Protein AF-0000000084946107 (afdb_homodimer)

Foldseek 3Di:
DAEDEDEQVVQCCQQVVVDFKDKDFVVSVDAQQDKYWYDYPPDHPDIFIKHFHHKAQPDDDDDNRMIMTGIHTD/DAEDEDEQVVQCCQQVVVDFKDKDFVVSVDAQQDKYWYDYPPDHPDIFIKHFHHKAQPDDDDDNRMIMTGIHTD

Sequence (148 aa):
MCSLQVDSQYFDKICNGVINHLVVCKEEGIEQGDCVSLRKLGKTNISCVVKVEYVDCEGSGVDENYCILGVKRIMCSLQVDSQYFDKICNGVINHLVVCKEEGIEQGDCVSLRKLGKTNISCVVKVEYVDCEGSGVDENYCILGVKRI

Nearest PDB structures (foldseek):
  3iuw-assembly1_A  TM=8.801E-01  e=5.077E-06  Enterococcus faecalis V583
  5y6c-assembly2_B  TM=6.952E-01  e=4.451E-01  Zymomonas mobilis subsp. mobilis ATCC 10988
  8rk3-assembly1_o  TM=6.395E-01  e=6.636E-01  Pseudomonas phage JBD30
  1i2d-assembly1_A  TM=5.440E-01  e=2.614E-01  Penicillium chrysogenum
  5nik-assembly1_D  TM=5.678E-01  e=1.475E+00  Escherichia coli K-12

pLDDT: mean 93.85, std 6.32, range [67.75, 98.69]

Structure (mmCIF, N/CA/C/O backbone):
data_AF-0000000084946107-model_v1
#
loop_
_entity.id
_entity.type
_entity.pdbx_description
1 polymer 'DUF3850 domain-containing protein'
#
loop_
_atom_site.group_PDB
_atom_site.id
_atom_site.type_symbol
_atom_site.label_atom_id
_atom_site.label_alt_id
_atom_site.label_comp_id
_atom_site.label_asym_id
_atom_site.label_entity_id
_atom_site.label_seq_id
_atom_site.pdbx_PDB_ins_code
_atom_site.Cartn_x
_atom_site.Cartn_y
_atom_site.Cartn_z
_atom_site.occupancy
_atom_site.B_iso_or_equiv
_atom_site.auth_seq_id
_atom_site.auth_comp_id
_atom_site.auth_asym_id
_atom_site.auth_atom_id
_atom_site.pdbx_PDB_model_num
ATOM 1 N N . MET A 1 1 ? -5.875 20.797 13.164 1 70.25 1 MET A N 1
ATOM 2 C CA . MET A 1 1 ? -6.285 19.984 12.031 1 70.25 1 MET A CA 1
ATOM 3 C C . MET A 1 1 ? -5.242 20.031 10.922 1 70.25 1 MET A C 1
ATOM 5 O O . MET A 1 1 ? -4.656 21.078 10.664 1 70.25 1 MET A O 1
ATOM 9 N N . CYS A 1 2 ? -4.699 18.984 10.523 1 85.56 2 CYS A N 1
ATOM 10 C CA . CYS A 1 2 ? -3.711 18.844 9.453 1 85.56 2 CYS A CA 1
ATOM 11 C C . CYS A 1 2 ? -4.379 18.875 8.086 1 85.56 2 CYS A C 1
ATOM 13 O O . CYS A 1 2 ? -5.473 18.328 7.914 1 85.56 2 CYS A O 1
ATOM 15 N N . SER A 1 3 ? -3.758 19.75 7.219 1 92.69 3 SER A N 1
ATOM 16 C CA . SER A 1 3 ? -4.242 19.812 5.844 1 92.69 3 SER A CA 1
ATOM 17 C C . SER A 1 3 ? -3.143 19.438 4.855 1 92.69 3 SER A C 1
ATOM 19 O O . SER A 1 3 ? -1.982 19.812 5.035 1 92.69 3 SER A O 1
ATOM 21 N N . LEU A 1 4 ? -3.576 18.781 3.783 1 95.25 4 LEU A N 1
ATOM 22 C CA . LEU A 1 4 ? -2.662 18.375 2.725 1 95.25 4 LEU A CA 1
ATOM 23 C C . LEU A 1 4 ? -3.232 18.719 1.352 1 95.25 4 LEU A C 1
ATOM 25 O O . LEU A 1 4 ? -4.426 18.531 1.105 1 95.25 4 LEU A O 1
ATOM 29 N N . GLN A 1 5 ? -2.293 19.219 0.553 1 94.19 5 GLN A N 1
ATOM 30 C CA . GLN A 1 5 ? -2.682 19.391 -0.842 1 94.19 5 GLN A CA 1
ATOM 31 C C . GLN A 1 5 ? -2.324 18.172 -1.674 1 94.19 5 GLN A C 1
ATOM 33 O O . GLN A 1 5 ? -1.224 17.625 -1.551 1 94.19 5 GLN A O 1
ATOM 38 N N . VAL A 1 6 ? -3.285 17.766 -2.486 1 93.5 6 VAL A N 1
ATOM 39 C CA . VAL A 1 6 ? -3.043 16.609 -3.328 1 93.5 6 VAL A CA 1
ATOM 40 C C . VAL A 1 6 ? -3.529 16.875 -4.75 1 93.5 6 VAL A C 1
ATOM 42 O O . VAL A 1 6 ? -4.402 17.734 -4.957 1 93.5 6 VAL A O 1
ATOM 45 N N . ASP A 1 7 ? -2.834 16.188 -5.695 1 92.56 7 ASP A N 1
ATOM 46 C CA . ASP A 1 7 ? -3.209 16.375 -7.094 1 92.56 7 ASP A CA 1
ATOM 47 C C . ASP A 1 7 ? -4.668 15.984 -7.324 1 92.56 7 ASP A C 1
ATOM 49 O O . ASP A 1 7 ? -5.211 15.141 -6.609 1 92.56 7 ASP A O 1
ATOM 53 N N . SER A 1 8 ? -5.266 16.578 -8.359 1 93.62 8 SER A N 1
ATOM 54 C CA . SER A 1 8 ? -6.695 16.469 -8.641 1 93.62 8 SER A CA 1
ATOM 55 C C . SER A 1 8 ? -7.129 15.016 -8.766 1 93.62 8 SER A C 1
ATOM 57 O O . SER A 1 8 ? -8.109 14.602 -8.148 1 93.62 8 SER A O 1
ATOM 59 N N . GLN A 1 9 ? -6.469 14.234 -9.586 1 92.62 9 GLN A N 1
ATOM 60 C CA . GLN A 1 9 ? -6.871 12.852 -9.82 1 92.62 9 GLN A CA 1
ATOM 61 C C . GLN A 1 9 ? -6.82 12.047 -8.523 1 92.62 9 GLN A C 1
ATOM 63 O O . GLN A 1 9 ? -7.734 11.266 -8.242 1 92.62 9 GLN A O 1
ATOM 68 N N . TYR A 1 10 ? -5.828 12.242 -7.734 1 93.75 10 TYR A N 1
ATOM 69 C CA . TYR A 1 10 ? -5.68 11.531 -6.469 1 93.75 10 TYR A CA 1
ATOM 70 C C . TYR A 1 10 ? -6.73 11.984 -5.461 1 93.75 10 TYR A C 1
ATOM 72 O O . TYR A 1 10 ? -7.289 11.164 -4.727 1 93.75 10 TYR A O 1
ATOM 80 N N . PHE A 1 11 ? -6.926 13.266 -5.5 1 95.62 11 PHE A N 1
ATOM 81 C CA . PHE A 1 11 ? -7.977 13.828 -4.66 1 95.62 11 PHE A CA 1
ATOM 82 C C . PHE A 1 11 ? -9.312 13.156 -4.941 1 95.62 11 PHE A C 1
ATOM 84 O O . PHE A 1 11 ? -9.984 12.688 -4.02 1 95.62 11 PHE A O 1
ATOM 91 N N . ASP A 1 12 ? -9.695 13.094 -6.16 1 95.94 12 ASP A N 1
ATOM 92 C CA . ASP A 1 12 ? -10.984 12.531 -6.551 1 95.94 12 ASP A CA 1
ATOM 93 C C . ASP A 1 12 ? -11.062 11.047 -6.195 1 95.94 12 ASP A C 1
ATOM 95 O O . ASP A 1 12 ? -12.109 10.562 -5.762 1 95.94 12 ASP A O 1
ATOM 99 N N . LYS A 1 13 ? -9.969 10.328 -6.379 1 96.5 13 LYS A N 1
ATOM 100 C CA . LYS A 1 13 ? -9.953 8.898 -6.086 1 96.5 13 LYS A CA 1
ATOM 101 C C . LYS A 1 13 ? -10.172 8.633 -4.598 1 96.5 13 LYS A C 1
ATOM 103 O O . LYS A 1 13 ? -10.93 7.738 -4.223 1 96.5 13 LYS A O 1
ATOM 108 N N . ILE A 1 14 ? -9.594 9.414 -3.738 1 97.19 14 ILE A N 1
ATOM 109 C CA . ILE A 1 14 ? -9.703 9.227 -2.295 1 97.19 14 ILE A CA 1
ATOM 110 C C . ILE A 1 14 ? -11.086 9.672 -1.82 1 97.19 14 ILE A C 1
ATOM 112 O O . ILE A 1 14 ? -11.766 8.945 -1.089 1 97.19 14 ILE A O 1
ATOM 116 N N . CYS A 1 15 ? -11.508 10.883 -2.285 1 96.69 15 CYS A N 1
ATOM 117 C CA . CYS A 1 15 ? -12.758 11.469 -1.813 1 96.69 15 CYS A CA 1
ATOM 118 C C . CYS A 1 15 ? -13.961 10.664 -2.305 1 96.69 15 CYS A C 1
ATOM 120 O O . CYS A 1 15 ? -14.992 10.617 -1.639 1 96.69 15 CYS A O 1
ATOM 122 N N . ASN A 1 16 ? -13.766 9.977 -3.393 1 97.12 16 ASN A N 1
ATOM 123 C CA . ASN A 1 16 ? -14.844 9.141 -3.922 1 97.12 16 ASN A CA 1
ATOM 124 C C . ASN A 1 16 ? -14.734 7.707 -3.424 1 97.12 16 ASN A C 1
ATOM 126 O O . ASN A 1 16 ? -15.57 6.863 -3.764 1 97.12 16 ASN A O 1
ATOM 130 N N . GLY A 1 17 ? -13.719 7.391 -2.711 1 96.5 17 GLY A N 1
ATOM 131 C CA . GLY A 1 17 ? -13.586 6.078 -2.092 1 96.5 17 GLY A CA 1
ATOM 132 C C . GLY A 1 17 ? -13.031 5.027 -3.035 1 96.5 17 GLY A C 1
ATOM 133 O O . GLY A 1 17 ? -13.242 3.83 -2.83 1 96.5 17 GLY A O 1
ATOM 134 N N . VAL A 1 18 ? -12.461 5.473 -4.109 1 96.38 18 VAL A N 1
ATOM 135 C CA . VAL A 1 18 ? -11.875 4.551 -5.078 1 96.38 18 VAL A CA 1
ATOM 136 C C . VAL A 1 18 ? -10.609 3.93 -4.496 1 96.38 18 VAL A C 1
ATOM 138 O O . VAL A 1 18 ? -10.336 2.742 -4.699 1 96.38 18 VAL A O 1
ATOM 141 N N . ILE A 1 19 ? -9.773 4.734 -3.777 1 96.88 19 ILE A N 1
ATOM 142 C CA . ILE A 1 19 ? -8.602 4.258 -3.053 1 96.88 19 ILE A CA 1
ATOM 143 C C . ILE A 1 19 ? -8.656 4.742 -1.605 1 96.88 19 ILE A C 1
ATOM 145 O O . ILE A 1 19 ? -9.328 5.73 -1.302 1 96.88 19 ILE A O 1
ATOM 149 N N . ASN A 1 20 ? -7.918 4.016 -0.782 1 97.69 20 ASN A N 1
ATOM 150 C CA . ASN A 1 20 ? -7.938 4.336 0.642 1 97.69 20 ASN A CA 1
ATOM 151 C C . ASN A 1 20 ? -6.527 4.445 1.211 1 97.69 20 ASN A C 1
ATOM 153 O O . ASN A 1 20 ? -6.258 3.973 2.316 1 97.69 20 ASN A O 1
ATOM 157 N N . HIS A 1 21 ? -5.648 4.934 0.431 1 97.56 21 HIS A N 1
ATOM 158 C CA . HIS A 1 21 ? -4.293 5.156 0.92 1 97.56 21 HIS A CA 1
ATOM 159 C C . HIS A 1 21 ? -3.771 6.523 0.496 1 97.56 21 HIS A C 1
ATOM 161 O O . HIS A 1 21 ? -4.273 7.117 -0.463 1 97.56 21 HIS A O 1
ATOM 167 N N . LEU A 1 22 ? -2.873 7.039 1.227 1 96.19 22 LEU A N 1
ATOM 168 C CA . LEU A 1 22 ? -2.107 8.234 0.903 1 96.19 22 LEU A CA 1
ATOM 169 C C . LEU A 1 22 ? -0.62 8.016 1.148 1 96.19 22 LEU A C 1
ATOM 171 O O . LEU A 1 22 ? -0.234 7.43 2.16 1 96.19 22 LEU A O 1
ATOM 175 N N . VAL A 1 23 ? 0.182 8.406 0.215 1 95.5 23 VAL A N 1
ATOM 176 C CA . VAL A 1 23 ? 1.625 8.43 0.424 1 95.5 23 VAL A CA 1
ATOM 177 C C . VAL A 1 23 ? 2.068 9.844 0.784 1 95.5 23 VAL A C 1
ATOM 179 O O . VAL A 1 23 ? 1.839 10.789 0.021 1 95.5 23 VAL A O 1
ATOM 182 N N . VAL A 1 24 ? 2.754 9.984 1.951 1 95.56 24 VAL A N 1
ATOM 183 C CA . VAL A 1 24 ? 3.131 11.312 2.418 1 95.56 24 VAL A CA 1
ATOM 184 C C . VAL A 1 24 ? 4.574 11.297 2.912 1 95.56 24 VAL A C 1
ATOM 186 O O . VAL A 1 24 ? 5.102 10.242 3.273 1 95.56 24 VAL A O 1
ATOM 189 N N . CYS A 1 25 ? 5.113 12.508 2.922 1 95 25 CYS A N 1
ATOM 190 C CA . CYS A 1 25 ? 6.414 12.664 3.559 1 95 25 CYS A CA 1
ATOM 191 C C . CYS A 1 25 ? 6.312 12.469 5.066 1 95 25 CYS A C 1
ATOM 193 O O . CYS A 1 25 ? 5.363 12.945 5.695 1 95 25 CYS A O 1
ATOM 195 N N . LYS A 1 26 ? 7.375 11.766 5.609 1 95 26 LYS A N 1
ATOM 196 C CA . LYS A 1 26 ? 7.426 11.539 7.051 1 95 26 LYS A CA 1
ATOM 197 C C . LYS A 1 26 ? 7.371 12.867 7.812 1 95 26 LYS A C 1
ATOM 199 O O . LYS A 1 26 ? 6.828 12.93 8.922 1 95 26 LYS A O 1
ATOM 204 N N . GLU A 1 27 ? 7.785 13.914 7.305 1 95.5 27 GLU A N 1
ATOM 205 C CA . GLU A 1 27 ? 7.875 15.227 7.934 1 95.5 27 GLU A CA 1
ATOM 206 C C . GLU A 1 27 ? 6.488 15.812 8.195 1 95.5 27 GLU A C 1
ATOM 208 O O . GLU A 1 27 ? 6.336 16.703 9.031 1 95.5 27 GLU A O 1
ATOM 213 N N . GLU A 1 28 ? 5.492 15.289 7.48 1 95.62 28 GLU A N 1
ATOM 214 C CA . GLU A 1 28 ? 4.137 15.773 7.715 1 95.62 28 GLU A CA 1
ATOM 215 C C . GLU A 1 28 ? 3.68 15.469 9.141 1 95.62 28 GLU A C 1
ATOM 217 O O . GLU A 1 28 ? 2.766 16.109 9.656 1 95.62 28 GLU A O 1
ATOM 222 N N . GLY A 1 29 ? 4.246 14.422 9.734 1 96 29 GLY A N 1
ATOM 223 C CA . GLY A 1 29 ? 3.98 14.117 11.125 1 96 29 GLY A CA 1
ATOM 224 C C . GLY A 1 29 ? 2.572 13.602 11.367 1 96 29 GLY A C 1
ATOM 225 O O . GLY A 1 29 ? 2.002 13.828 12.438 1 96 29 GLY A O 1
ATOM 226 N N . ILE A 1 30 ? 1.982 13.039 10.445 1 97.25 30 ILE A N 1
ATOM 227 C CA . ILE A 1 30 ? 0.625 12.516 10.562 1 97.25 30 ILE A CA 1
ATOM 228 C C . ILE A 1 30 ? 0.643 11.195 11.336 1 97.25 30 ILE A C 1
ATOM 230 O O . ILE A 1 30 ? 1.496 10.344 11.094 1 97.25 30 ILE A O 1
ATOM 234 N N . GLU A 1 31 ? -0.302 11.07 12.273 1 97.62 31 GLU A N 1
ATOM 235 C CA . GLU A 1 31 ? -0.389 9.883 13.117 1 97.62 31 GLU A CA 1
ATOM 236 C C . GLU A 1 31 ? -1.744 9.203 12.961 1 97.62 31 GLU A C 1
ATOM 238 O O . GLU A 1 31 ? -2.711 9.82 12.516 1 97.62 31 GLU A O 1
ATOM 243 N N . GLN A 1 32 ? -1.702 7.895 13.297 1 97.94 32 GLN A N 1
ATOM 244 C CA . GLN A 1 32 ? -2.961 7.156 13.336 1 97.94 32 GLN A CA 1
ATOM 245 C C . GLN A 1 32 ? -3.988 7.863 14.211 1 97.94 32 GLN A C 1
ATOM 247 O O . GLN A 1 32 ? -3.664 8.328 15.312 1 97.94 32 GLN A O 1
ATOM 252 N N . GLY A 1 33 ? -5.152 7.957 13.711 1 98 33 GLY A N 1
ATOM 253 C CA . GLY A 1 33 ? -6.234 8.578 14.453 1 98 33 GLY A CA 1
ATOM 254 C C . GLY A 1 33 ? -6.461 10.031 14.078 1 98 33 GLY A C 1
ATOM 255 O O . GLY A 1 33 ? -7.512 10.602 14.375 1 98 33 GLY A O 1
ATOM 256 N N . ASP A 1 34 ? -5.555 10.688 13.477 1 98.12 34 ASP A N 1
ATOM 257 C CA . ASP A 1 34 ? -5.699 12.07 13.031 1 98.12 34 ASP A CA 1
ATOM 258 C C . ASP A 1 34 ? -6.773 12.195 11.953 1 98.12 34 ASP A C 1
ATOM 260 O O . ASP A 1 34 ? -7.059 11.227 11.242 1 98.12 34 ASP A O 1
ATOM 264 N N . CYS A 1 35 ? -7.387 13.297 11.969 1 98.19 35 CYS A N 1
ATOM 265 C CA . CYS A 1 35 ? -8.195 13.719 10.828 1 98.19 35 CYS A CA 1
ATOM 266 C C . CYS A 1 35 ? -7.449 14.734 9.969 1 98.19 35 CYS A C 1
ATOM 268 O O . CYS A 1 35 ? -6.863 15.68 10.492 1 98.19 35 CYS A O 1
ATOM 270 N N . VAL A 1 36 ? -7.5 14.531 8.664 1 97.88 36 VAL A N 1
ATOM 271 C CA . VAL A 1 36 ? -6.738 15.367 7.742 1 97.88 36 VAL A CA 1
ATOM 272 C C . VAL A 1 36 ? -7.668 15.938 6.676 1 97.88 36 VAL A C 1
ATOM 274 O O . VAL A 1 36 ? -8.461 15.211 6.082 1 97.88 36 VAL A O 1
ATOM 277 N N . SER A 1 37 ? -7.523 17.172 6.535 1 97.62 37 SER A N 1
ATOM 278 C CA . SER A 1 37 ? -8.227 17.828 5.434 1 97.62 37 SER A CA 1
ATOM 279 C C . SER A 1 37 ? -7.414 17.766 4.145 1 97.62 37 SER A C 1
ATOM 281 O O . SER A 1 37 ? -6.297 18.281 4.09 1 97.62 37 SER A O 1
ATOM 283 N N . LEU A 1 38 ? -7.949 17.125 3.104 1 97.31 38 LEU A N 1
ATOM 284 C CA . LEU A 1 38 ? -7.332 17.094 1.783 1 97.31 38 LEU A CA 1
ATOM 285 C C . LEU A 1 38 ? -7.871 18.219 0.912 1 97.31 38 LEU A C 1
ATOM 287 O O . LEU A 1 38 ? -9.086 18.438 0.836 1 97.31 38 LEU A O 1
AT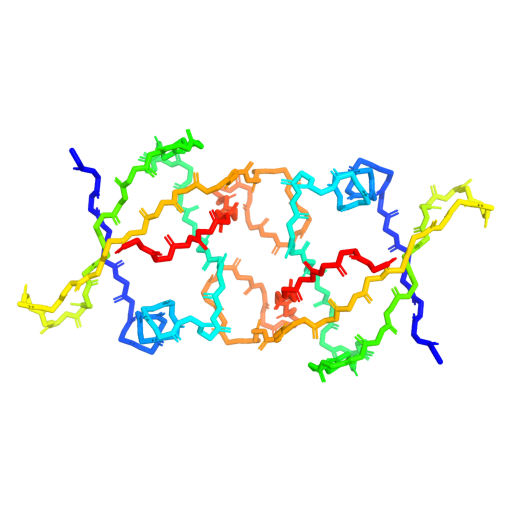OM 291 N N . ARG A 1 39 ? -7.023 18.828 0.356 1 96.44 39 ARG A N 1
ATOM 292 C CA . ARG A 1 39 ? -7.383 19.906 -0.553 1 96.44 39 ARG A CA 1
ATOM 293 C C . ARG A 1 39 ? -6.891 19.625 -1.967 1 96.44 39 ARG A C 1
ATOM 295 O O . ARG A 1 39 ? -5.785 19.109 -2.152 1 96.44 39 ARG A O 1
ATOM 302 N N . LYS A 1 40 ? -7.801 19.891 -2.893 1 95 40 LYS A N 1
ATOM 303 C CA . LYS A 1 40 ? -7.461 19.688 -4.301 1 95 40 LYS A CA 1
ATOM 304 C C . LYS A 1 40 ? -6.523 20.797 -4.797 1 95 40 LYS A C 1
ATOM 306 O O . LYS A 1 40 ? -6.805 21.984 -4.625 1 95 40 LYS A O 1
ATOM 311 N N . LEU A 1 41 ? -5.387 20.344 -5.395 1 92.31 41 LEU A N 1
ATOM 312 C CA . LEU A 1 41 ? -4.434 21.312 -5.941 1 92.31 41 LEU A CA 1
ATOM 313 C C . LEU A 1 41 ? -5.094 22.203 -6.977 1 92.31 41 LEU A C 1
ATOM 315 O O . LEU A 1 41 ? -5.773 21.719 -7.887 1 92.31 41 LEU A O 1
ATOM 319 N N . GLY A 1 42 ? -4.895 23.5 -6.832 1 89 42 GLY A N 1
ATOM 320 C CA . GLY A 1 42 ? -5.406 24.453 -7.793 1 89 42 GLY A CA 1
ATOM 321 C C . GLY A 1 42 ? -6.844 24.859 -7.527 1 89 42 GLY A C 1
ATOM 322 O O . GLY A 1 42 ? -7.402 25.703 -8.242 1 89 42 GLY A O 1
ATOM 323 N N . LYS A 1 43 ? -7.543 24.203 -6.754 1 86.1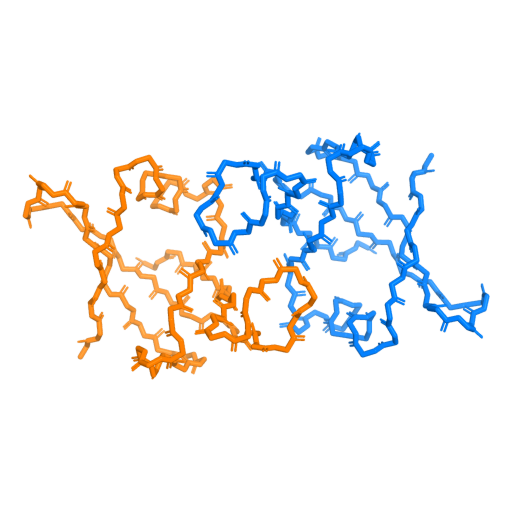9 43 LYS A N 1
ATOM 324 C CA . LYS A 1 43 ? -8.922 24.5 -6.383 1 86.19 43 LYS A CA 1
ATOM 325 C C . LYS A 1 43 ? -9.047 24.75 -4.883 1 86.19 43 LYS A C 1
ATOM 327 O O . LYS A 1 43 ? -9.312 23.812 -4.121 1 86.19 43 LYS A O 1
ATOM 332 N N . THR A 1 44 ? -9.195 25.891 -4.383 1 79.81 44 THR A N 1
ATOM 333 C CA . THR A 1 44 ? -9.148 26.234 -2.965 1 79.81 44 THR A CA 1
ATOM 334 C C . THR A 1 44 ? -10.469 25.891 -2.281 1 79.81 44 THR A C 1
ATOM 336 O O . THR A 1 44 ? -10.5 25.641 -1.074 1 79.81 44 THR A O 1
ATOM 339 N N . ASN A 1 45 ? -11.422 25.734 -2.934 1 88.56 45 ASN A N 1
ATOM 340 C CA . ASN A 1 45 ? -12.719 25.547 -2.291 1 88.56 45 ASN A CA 1
ATOM 341 C C . ASN A 1 45 ? -13.148 24.078 -2.285 1 88.56 45 ASN A C 1
ATOM 343 O O . ASN A 1 45 ? -14.25 23.766 -1.852 1 88.56 45 ASN A O 1
ATOM 347 N N . ILE A 1 46 ? -12.375 23.266 -2.676 1 92.19 46 ILE A N 1
ATOM 348 C CA . ILE A 1 46 ? -12.75 21.859 -2.727 1 92.19 46 ILE A CA 1
ATOM 349 C C . ILE A 1 46 ? -11.891 21.062 -1.748 1 92.19 46 ILE A C 1
ATOM 351 O O . ILE A 1 46 ? -10.664 21.031 -1.873 1 92.19 46 ILE A O 1
ATOM 355 N N . SER A 1 47 ? -12.562 20.484 -0.82 1 95.31 47 SER A N 1
ATOM 356 C CA . SER A 1 47 ? -11.844 19.719 0.196 1 95.31 47 SER A CA 1
ATOM 357 C C . SER A 1 47 ? -12.648 18.5 0.642 1 95.31 47 SER A C 1
ATOM 359 O O . SER A 1 47 ? -13.844 18.406 0.373 1 95.31 47 SER A O 1
ATOM 361 N N . CYS A 1 48 ? -11.961 17.609 1.188 1 97.06 48 CYS A N 1
ATOM 362 C CA . CYS A 1 48 ? -12.5 16.406 1.824 1 97.06 48 CYS A CA 1
ATOM 363 C C . CYS A 1 48 ? -11.711 16.047 3.074 1 97.06 48 CYS A C 1
ATOM 365 O O . CYS A 1 48 ? -10.508 16.328 3.158 1 97.06 48 CYS A O 1
ATOM 367 N N . VAL A 1 49 ? -12.445 15.469 4.086 1 98 49 VAL A N 1
ATOM 368 C CA . VAL A 1 49 ? -11.766 15.102 5.324 1 98 49 VAL A CA 1
ATOM 369 C C . VAL A 1 49 ? -11.68 13.578 5.43 1 98 49 VAL A C 1
ATOM 371 O O . VAL A 1 49 ? -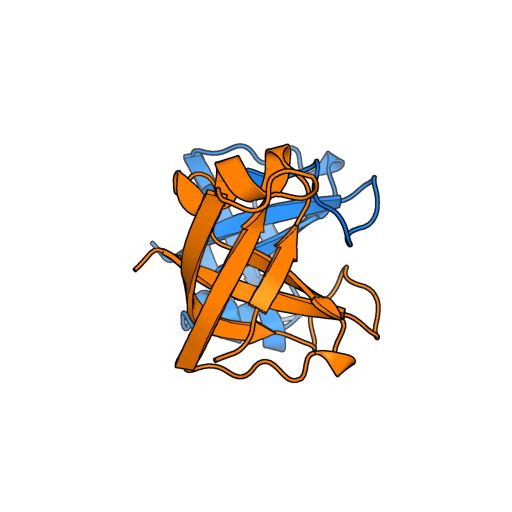12.656 12.875 5.172 1 98 49 VAL A O 1
ATOM 374 N N . VAL A 1 50 ? -10.461 13.18 5.82 1 98.31 50 VAL A N 1
ATOM 375 C CA . VAL A 1 50 ? -10.234 11.75 5.98 1 98.31 50 VAL A CA 1
ATOM 376 C C . VAL A 1 50 ? -9.703 11.461 7.383 1 98.31 50 VAL A C 1
ATOM 378 O O . VAL A 1 50 ? -9.047 12.312 7.992 1 98.31 50 VAL A O 1
ATOM 381 N N . LYS A 1 51 ? -10.133 10.289 7.922 1 98.69 51 LYS A N 1
ATOM 382 C CA . LYS A 1 51 ? -9.531 9.727 9.133 1 98.69 51 LYS A CA 1
ATOM 383 C C . LYS A 1 51 ? -8.375 8.797 8.797 1 98.69 51 LYS A C 1
ATOM 385 O O . LYS A 1 51 ? -8.477 7.977 7.879 1 98.69 51 LYS A O 1
ATOM 390 N N . VAL A 1 52 ? -7.215 9.016 9.492 1 98.5 52 VAL A N 1
ATOM 391 C CA . VAL A 1 52 ? -6.055 8.148 9.32 1 98.5 52 VAL A CA 1
ATOM 392 C C . VAL A 1 52 ? -6.234 6.879 10.156 1 98.5 52 VAL A C 1
ATOM 394 O O . VAL A 1 52 ? -6.199 6.93 11.391 1 98.5 52 VAL A O 1
ATOM 397 N N . GLU A 1 53 ? -6.426 5.699 9.461 1 98.56 53 GLU A N 1
ATOM 398 C CA . GLU A 1 53 ? -6.695 4.43 10.133 1 98.56 53 GLU A CA 1
ATOM 399 C C . GLU A 1 53 ? -5.398 3.744 10.547 1 98.56 53 GLU A C 1
ATOM 401 O O . GLU A 1 53 ? -5.363 3.039 11.562 1 98.56 53 GLU A O 1
ATOM 406 N N . TYR A 1 54 ? -4.34 3.934 9.867 1 98.44 54 TYR A N 1
ATOM 407 C CA . TYR A 1 54 ? -3.02 3.418 10.203 1 98.44 54 TYR A CA 1
ATOM 408 C C . TYR A 1 54 ? -1.932 4.156 9.43 1 98.44 54 TYR A C 1
ATOM 410 O O . TYR A 1 54 ? -2.217 4.836 8.445 1 98.44 54 TYR A O 1
ATOM 418 N N . VAL A 1 55 ? -0.756 4.047 9.898 1 97.69 55 VAL A N 1
ATOM 419 C CA . VAL A 1 55 ? 0.448 4.609 9.289 1 97.69 55 VAL A CA 1
ATOM 420 C C . VAL A 1 55 ? 1.499 3.514 9.125 1 97.69 55 VAL A C 1
ATOM 422 O O . VAL A 1 55 ? 1.842 2.82 10.086 1 97.69 55 VAL A O 1
ATOM 425 N N . ASP A 1 56 ? 2.01 3.371 7.922 1 96.75 56 ASP A N 1
ATOM 426 C CA . ASP A 1 56 ? 3.061 2.404 7.625 1 96.75 56 ASP A CA 1
ATOM 427 C C . ASP A 1 56 ? 4.289 3.092 7.031 1 96.75 56 ASP A C 1
ATOM 429 O O . ASP A 1 56 ? 4.297 3.449 5.852 1 96.75 56 ASP A O 1
ATOM 433 N N . CYS A 1 57 ? 5.387 3.111 7.809 1 94.69 57 CYS A N 1
ATOM 434 C CA . CYS A 1 57 ? 6.621 3.756 7.367 1 94.69 57 CYS A CA 1
ATOM 435 C C . CYS A 1 57 ? 7.715 2.729 7.117 1 94.69 57 CYS A C 1
ATOM 437 O O . CYS A 1 57 ? 8.859 3.09 6.832 1 94.69 57 CYS A O 1
ATOM 439 N N . GLU A 1 58 ? 7.363 1.638 7.25 1 86 58 GLU A N 1
ATOM 440 C CA . GLU A 1 58 ? 8.359 0.573 7.16 1 86 58 GLU A CA 1
ATOM 441 C C . GLU A 1 58 ? 8.25 -0.17 5.828 1 86 58 GLU A C 1
ATOM 443 O O . GLU A 1 58 ? 9.047 -1.074 5.555 1 86 58 GLU A O 1
ATOM 448 N N . GLY A 1 59 ? 7.383 0.111 5.051 1 71.12 59 GLY A N 1
ATOM 449 C CA . GLY A 1 59 ? 7.023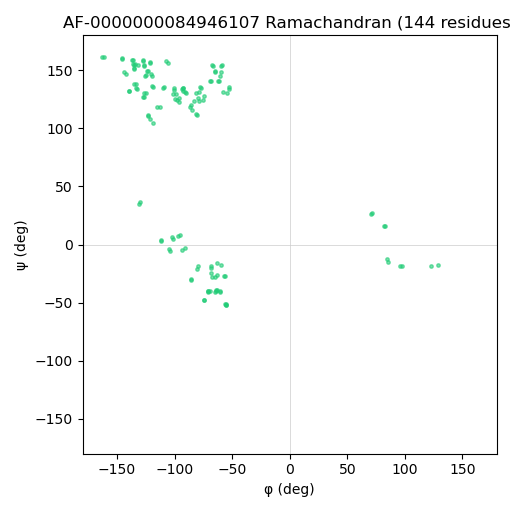 -0.703 3.9 1 71.12 59 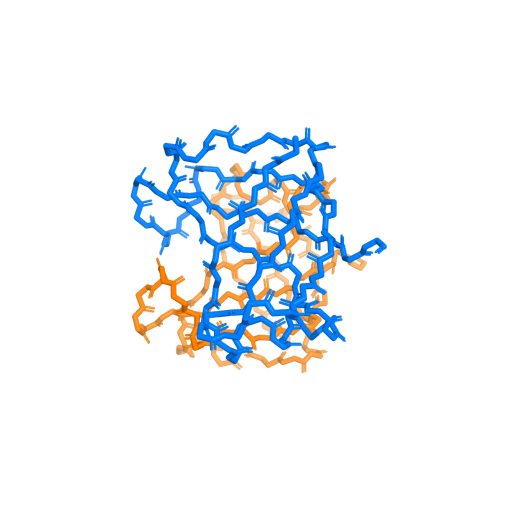GLY A CA 1
ATOM 450 C C . GLY A 1 59 ? 8.117 -0.765 2.848 1 71.12 59 GLY A C 1
ATOM 451 O O . GLY A 1 59 ? 8.969 0.124 2.775 1 71.12 59 GLY A O 1
ATOM 452 N N . SER A 1 60 ? 7.965 -1.873 2.201 1 67.75 60 SER A N 1
ATOM 453 C CA . SER A 1 60 ? 8.812 -2.119 1.038 1 67.75 60 SER A CA 1
ATOM 454 C C . SER A 1 60 ? 8.219 -1.488 -0.219 1 67.75 60 SER A C 1
ATOM 456 O O . SER A 1 60 ? 7.012 -1.552 -0.441 1 67.75 60 SER A O 1
ATOM 458 N N . GLY A 1 61 ? 8.867 -0.522 -0.832 1 81.5 61 GLY A N 1
ATOM 459 C CA . GLY A 1 61 ? 8.43 -0.019 -2.123 1 81.5 61 GLY A CA 1
ATOM 460 C C . GLY A 1 61 ? 8.281 1.49 -2.154 1 81.5 61 GLY A C 1
ATOM 461 O O . GLY A 1 61 ? 8.086 2.078 -3.221 1 81.5 61 GLY A O 1
ATOM 462 N N . VAL A 1 62 ? 8.211 1.937 -0.967 1 87.44 62 VAL A N 1
ATOM 463 C CA . VAL A 1 62 ? 8.188 3.395 -0.972 1 87.44 62 VAL A CA 1
ATOM 464 C C . VAL A 1 62 ? 9.531 3.934 -0.479 1 87.44 62 VAL A C 1
ATOM 466 O O . VAL A 1 62 ? 10.258 3.23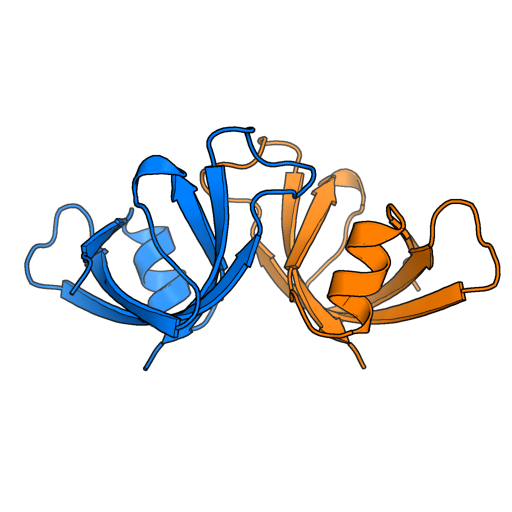8 0.23 1 87.44 62 VAL A O 1
ATOM 469 N N . ASP A 1 63 ? 9.812 5.16 -0.849 1 88.94 63 ASP A N 1
ATOM 470 C CA . ASP A 1 63 ? 11.039 5.824 -0.42 1 88.94 63 ASP A CA 1
ATOM 471 C C . ASP A 1 63 ? 11.102 5.938 1.103 1 88.94 63 ASP A C 1
ATOM 473 O O . ASP A 1 63 ? 10.062 6.035 1.764 1 88.94 63 ASP A O 1
ATOM 477 N N . GLU A 1 64 ? 12.297 5.832 1.657 1 90.44 64 GLU A N 1
ATOM 478 C CA . GLU A 1 64 ? 12.523 5.809 3.1 1 90.44 64 GLU A CA 1
ATOM 479 C C . GLU A 1 64 ? 12.008 7.086 3.76 1 90.44 64 GLU A C 1
ATOM 481 O O . GLU A 1 64 ? 11.805 7.121 4.973 1 90.44 64 GLU A O 1
ATOM 486 N N . ASN A 1 65 ? 11.789 8.109 3.002 1 93.62 65 ASN A N 1
ATOM 487 C CA . ASN A 1 65 ? 11.336 9.383 3.553 1 93.62 65 ASN A CA 1
ATOM 488 C C . ASN A 1 65 ? 9.82 9.523 3.475 1 93.62 65 ASN A C 1
ATOM 490 O O . ASN A 1 65 ? 9.273 10.562 3.84 1 93.62 65 ASN A O 1
ATOM 494 N N . TYR A 1 66 ? 9.18 8.43 3.092 1 94.25 66 TYR A N 1
ATOM 495 C CA . TYR A 1 66 ? 7.738 8.484 2.887 1 94.25 66 TYR A CA 1
ATOM 496 C C . TYR A 1 66 ? 7.031 7.395 3.682 1 94.25 66 TYR A C 1
ATOM 498 O O . TYR A 1 66 ? 7.641 6.391 4.051 1 94.25 66 TYR A O 1
ATOM 506 N N . CYS A 1 67 ? 5.789 7.648 4.023 1 96.38 67 CYS A N 1
ATOM 507 C CA . CYS A 1 67 ? 4.91 6.68 4.668 1 96.38 67 CYS A CA 1
ATOM 508 C C . CYS A 1 67 ? 3.639 6.469 3.854 1 96.38 67 CYS A C 1
ATOM 510 O O . CYS A 1 67 ? 3.191 7.375 3.146 1 96.38 67 CYS A O 1
ATOM 512 N N . ILE A 1 68 ? 3.082 5.246 3.932 1 97.06 68 ILE A N 1
ATOM 513 C CA . ILE A 1 68 ? 1.75 4.965 3.404 1 97.06 68 ILE A CA 1
ATOM 514 C C . ILE A 1 68 ? 0.721 5.062 4.527 1 97.06 68 ILE A C 1
ATOM 516 O O . ILE A 1 68 ? 0.876 4.43 5.578 1 97.06 68 ILE A O 1
ATOM 520 N N . LEU A 1 69 ? -0.284 5.918 4.363 1 97.44 69 LEU A N 1
ATOM 521 C CA . LEU A 1 69 ? -1.404 6.066 5.289 1 97.44 69 LEU A CA 1
ATOM 522 C C . LEU A 1 69 ? -2.623 5.293 4.793 1 97.44 69 LEU A C 1
ATOM 524 O O . LEU A 1 69 ? -2.98 5.383 3.615 1 97.44 69 LEU A O 1
ATOM 528 N N . GLY A 1 70 ? -3.232 4.473 5.637 1 98 70 GLY A N 1
ATOM 529 C CA . GLY A 1 70 ? -4.605 4.059 5.414 1 98 70 GLY A CA 1
ATOM 530 C C . GLY A 1 70 ? -5.621 5.105 5.824 1 98 70 GLY A C 1
ATOM 531 O O . GLY A 1 70 ? -5.621 5.566 6.969 1 98 70 GLY A O 1
ATOM 532 N N . VAL A 1 71 ? -6.453 5.504 4.906 1 98.31 71 VAL A N 1
ATOM 533 C CA . VAL A 1 71 ? -7.352 6.609 5.215 1 98.31 71 VAL A CA 1
ATOM 534 C C . VAL A 1 71 ? -8.781 6.242 4.812 1 98.31 71 VAL A C 1
ATOM 536 O O . VAL A 1 71 ? -8.984 5.371 3.967 1 98.31 71 VAL A O 1
ATOM 539 N N . LYS A 1 72 ? -9.688 6.84 5.434 1 97.75 72 LYS A N 1
ATOM 540 C CA . LYS A 1 72 ? -11.109 6.727 5.121 1 97.75 72 LYS A CA 1
ATOM 541 C C . LYS A 1 72 ? -11.805 8.078 5.223 1 97.75 72 LYS A C 1
ATOM 543 O O . LYS A 1 72 ? -11.562 8.836 6.164 1 97.75 72 LYS A O 1
ATOM 548 N N . ARG A 1 73 ? -12.57 8.32 4.172 1 97.81 73 ARG A N 1
ATOM 549 C CA . ARG A 1 73 ? -13.344 9.562 4.215 1 97.81 73 ARG A CA 1
ATOM 550 C C . ARG A 1 73 ? -14.328 9.555 5.379 1 97.81 73 ARG A C 1
ATOM 552 O O . ARG A 1 73 ? -14.984 8.539 5.633 1 97.81 73 ARG A O 1
ATOM 559 N N . ILE A 1 74 ? -14.477 10.648 6.004 1 96.19 74 ILE A N 1
ATOM 560 C CA . ILE A 1 74 ? -15.43 10.758 7.109 1 96.19 74 ILE A CA 1
ATOM 561 C C . ILE A 1 74 ? -16.469 11.828 6.789 1 96.19 74 ILE A C 1
ATOM 563 O O . ILE A 1 74 ? -16.219 12.734 5.992 1 96.19 74 ILE A O 1
ATOM 567 N N . MET B 1 1 ? -5.227 -19.188 -9.086 1 70.19 1 MET B N 1
ATOM 568 C CA . MET B 1 1 ? -5.059 -18.422 -7.855 1 70.19 1 MET B CA 1
ATOM 569 C C . MET B 1 1 ? -3.656 -17.828 -7.766 1 70.19 1 MET B C 1
ATOM 571 O O . MET B 1 1 ? -2.684 -18.469 -8.164 1 70.19 1 MET B O 1
ATOM 575 N N . CYS B 1 2 ? -3.486 -16.641 -7.641 1 85.44 2 CYS B N 1
ATOM 576 C CA . CYS B 1 2 ? -2.223 -15.914 -7.527 1 85.44 2 CYS B CA 1
ATOM 577 C C . CYS B 1 2 ? -1.687 -15.969 -6.102 1 85.44 2 CYS B C 1
ATOM 579 O O . CYS B 1 2 ? -2.455 -15.898 -5.145 1 85.44 2 CYS B O 1
ATOM 581 N N . SER B 1 3 ? -0.368 -16.344 -6.062 1 92.62 3 SER B N 1
ATOM 582 C CA . SER B 1 3 ? 0.304 -16.359 -4.766 1 92.62 3 SER B CA 1
ATOM 583 C C . SER B 1 3 ? 1.501 -15.414 -4.758 1 92.62 3 SER B C 1
ATOM 585 O O . SER B 1 3 ? 2.232 -15.32 -5.746 1 92.62 3 SER B O 1
ATOM 587 N N . LEU B 1 4 ? 1.722 -14.852 -3.598 1 95.19 4 LEU B N 1
ATOM 588 C CA . LEU B 1 4 ? 2.838 -13.93 -3.4 1 95.19 4 LEU B CA 1
ATOM 589 C C . LEU B 1 4 ? 3.572 -14.242 -2.1 1 95.19 4 LEU B C 1
ATOM 591 O O . LEU B 1 4 ? 2.941 -14.516 -1.076 1 95.19 4 LEU B O 1
ATOM 595 N N . GLN B 1 5 ? 4.867 -14.18 -2.227 1 94.12 5 GLN B N 1
ATOM 596 C CA . GLN B 1 5 ? 5.66 -14.258 -1.005 1 94.12 5 GLN B CA 1
ATOM 597 C C . GLN B 1 5 ? 5.957 -12.867 -0.45 1 94.12 5 GLN B C 1
ATOM 599 O O . GLN B 1 5 ? 6.332 -11.961 -1.198 1 94.12 5 GLN B O 1
ATOM 604 N N . VAL B 1 6 ? 5.773 -12.758 0.813 1 93.5 6 VAL B N 1
ATOM 605 C CA . VAL B 1 6 ? 6.023 -11.469 1.442 1 93.5 6 VAL B CA 1
ATOM 606 C C . VAL B 1 6 ? 6.812 -11.664 2.734 1 93.5 6 VAL B C 1
ATOM 608 O O . VAL B 1 6 ? 6.762 -12.734 3.342 1 93.5 6 VAL B O 1
ATOM 611 N N . ASP B 1 7 ? 7.605 -10.586 3.074 1 92.56 7 ASP B N 1
ATOM 612 C CA . ASP B 1 7 ? 8.414 -10.656 4.289 1 92.56 7 ASP B CA 1
ATOM 613 C C . ASP B 1 7 ? 7.535 -10.867 5.52 1 92.56 7 ASP B C 1
ATOM 615 O O . ASP B 1 7 ? 6.375 -10.445 5.543 1 92.56 7 ASP B O 1
ATOM 619 N N . SER B 1 8 ? 8.109 -11.461 6.547 1 93.62 8 SER B N 1
ATOM 620 C CA . SER B 1 8 ? 7.402 -11.891 7.75 1 93.62 8 SER B CA 1
ATOM 621 C C . SER B 1 8 ? 6.645 -10.727 8.391 1 93.62 8 SER B C 1
ATOM 623 O O . SER B 1 8 ? 5.457 -10.852 8.703 1 93.62 8 SER B O 1
ATOM 625 N N . GLN B 1 9 ? 7.297 -9.625 8.641 1 92.44 9 GLN B N 1
ATOM 626 C CA . GLN B 1 9 ? 6.66 -8.492 9.312 1 92.44 9 GLN B CA 1
ATOM 627 C C . GLN B 1 9 ? 5.477 -7.969 8.508 1 92.44 9 GLN B C 1
ATOM 629 O O . GLN B 1 9 ? 4.414 -7.684 9.062 1 92.44 9 GLN B O 1
ATOM 634 N N . TYR B 1 10 ? 5.613 -7.91 7.238 1 93.81 10 TYR B N 1
ATOM 635 C CA . TYR B 1 10 ? 4.55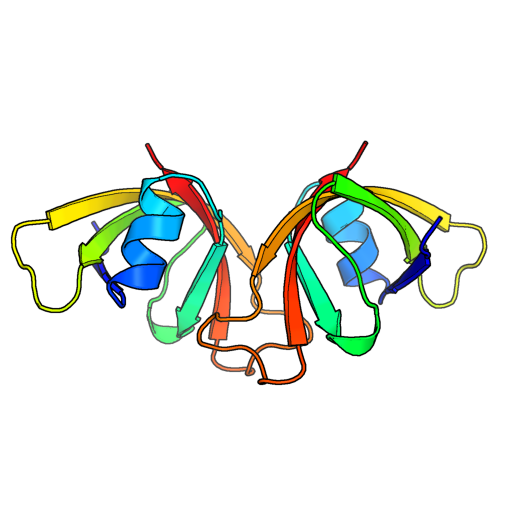1 -7.426 6.363 1 93.81 10 TYR B CA 1
ATOM 636 C C . TYR B 1 10 ? 3.404 -8.43 6.289 1 93.81 10 TYR B C 1
ATOM 638 O O . TYR B 1 10 ? 2.232 -8.047 6.301 1 93.81 10 TYR B O 1
ATOM 646 N N . PHE B 1 11 ? 3.805 -9.641 6.246 1 95.75 11 PHE B N 1
ATOM 647 C CA . PHE B 1 11 ? 2.818 -10.719 6.273 1 95.75 11 PHE B CA 1
ATOM 648 C C . PHE B 1 11 ? 1.933 -10.609 7.508 1 95.75 11 PHE B C 1
ATOM 650 O O . PHE B 1 11 ? 0.705 -10.617 7.402 1 95.75 11 PHE B O 1
ATOM 657 N N . ASP B 1 12 ? 2.52 -10.484 8.648 1 95.88 12 ASP B N 1
ATOM 658 C CA . ASP B 1 12 ? 1.781 -10.422 9.906 1 95.88 12 ASP B CA 1
ATOM 659 C C . ASP B 1 12 ? 0.889 -9.188 9.969 1 95.88 12 ASP B C 1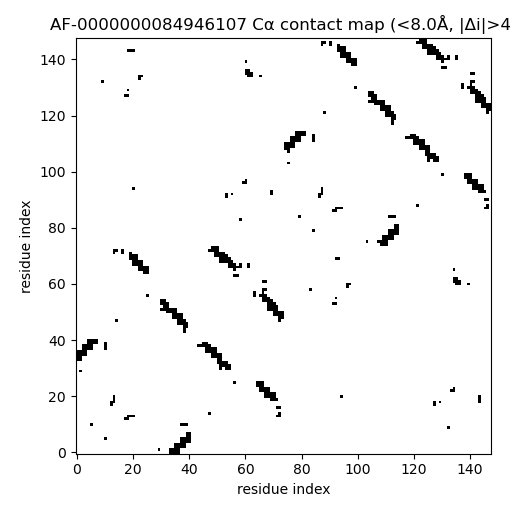
ATOM 661 O O . ASP B 1 12 ? -0.236 -9.25 10.469 1 95.88 12 ASP B O 1
ATOM 665 N N . LYS B 1 13 ? 1.406 -8.07 9.453 1 96.38 13 LYS B N 1
ATOM 666 C CA . LYS B 1 13 ? 0.639 -6.828 9.477 1 96.38 13 LYS B CA 1
ATOM 667 C C . LYS B 1 13 ? -0.619 -6.938 8.625 1 96.38 13 LYS B C 1
ATOM 669 O O . LYS B 1 13 ? -1.695 -6.496 9.031 1 96.38 13 LYS B O 1
ATOM 674 N N . ILE B 1 14 ? -0.561 -7.539 7.508 1 97.19 14 ILE B N 1
ATOM 675 C CA . ILE B 1 14 ? -1.691 -7.668 6.594 1 97.19 14 ILE B CA 1
ATOM 676 C C . ILE B 1 14 ? -2.672 -8.711 7.133 1 97.19 14 ILE B C 1
ATOM 678 O O . ILE B 1 14 ? -3.877 -8.453 7.199 1 97.19 14 ILE B O 1
ATOM 682 N N . CYS B 1 15 ? -2.16 -9.867 7.535 1 96.62 15 CYS B N 1
ATOM 683 C CA . CYS B 1 15 ? -3.004 -10.977 7.961 1 96.62 15 CYS B CA 1
ATOM 684 C C . CYS B 1 15 ? -3.719 -10.648 9.266 1 96.62 15 CYS B C 1
ATOM 686 O O . CYS B 1 15 ? -4.82 -11.141 9.516 1 96.62 15 CYS B O 1
ATOM 688 N N . ASN B 1 16 ? -3.07 -9.773 10.055 1 97.12 16 ASN B N 1
ATOM 689 C CA . ASN B 1 16 ? -3.693 -9.367 11.305 1 97.12 16 ASN B CA 1
ATOM 690 C C . ASN B 1 16 ? -4.551 -8.117 11.125 1 97.12 16 ASN B C 1
ATOM 692 O O . ASN B 1 16 ? -5.164 -7.637 12.078 1 97.12 16 ASN B O 1
ATOM 696 N N . GLY B 1 17 ? -4.59 -7.535 9.953 1 96.38 17 GLY B N 1
ATOM 697 C CA . GLY B 1 17 ? -5.457 -6.414 9.641 1 96.38 17 GLY B CA 1
ATOM 698 C C . GLY B 1 17 ? -4.898 -5.082 10.102 1 96.38 17 GLY B C 1
ATOM 699 O O . GLY B 1 17 ? -5.648 -4.121 10.305 1 96.38 17 GLY B O 1
ATOM 700 N N . VAL B 1 18 ? -3.635 -5.09 10.398 1 96.31 18 VAL B N 1
ATOM 701 C CA . VAL B 1 18 ? -2.986 -3.859 10.836 1 96.31 18 VAL B CA 1
ATOM 702 C C . VAL B 1 18 ? -2.861 -2.895 9.664 1 96.31 18 VAL B C 1
ATOM 704 O O . VAL B 1 18 ? -3.033 -1.683 9.828 1 96.31 18 VAL B O 1
ATOM 707 N N . ILE B 1 19 ? -2.51 -3.42 8.453 1 96.81 19 ILE B N 1
ATOM 708 C CA . ILE B 1 19 ? -2.482 -2.641 7.219 1 96.81 19 ILE B CA 1
ATOM 709 C C . ILE B 1 19 ? -3.309 -3.344 6.145 1 96.81 19 ILE B C 1
ATOM 711 O O . ILE B 1 19 ? -3.527 -4.555 6.215 1 96.81 19 ILE B O 1
ATOM 715 N N . ASN B 1 20 ? -3.729 -2.51 5.18 1 97.75 20 ASN B N 1
ATOM 716 C CA . ASN B 1 20 ? -4.586 -3.051 4.129 1 97.75 20 ASN B CA 1
ATOM 717 C C . ASN B 1 20 ? -4.07 -2.676 2.742 1 97.75 20 ASN B C 1
ATOM 719 O O . ASN B 1 20 ? -4.855 -2.334 1.856 1 97.75 20 ASN B O 1
ATOM 723 N N . HIS B 1 21 ? -2.814 -2.65 2.604 1 97.56 21 HIS B N 1
ATOM 724 C CA . HIS B 1 21 ? -2.232 -2.387 1.292 1 97.56 21 HIS B CA 1
ATOM 725 C C . HIS B 1 21 ? -1.069 -3.33 1.006 1 97.56 21 HIS B C 1
ATOM 727 O O . HIS B 1 21 ? -0.477 -3.891 1.931 1 97.56 21 HIS B O 1
ATOM 733 N N . LEU B 1 22 ? -0.804 -3.539 -0.228 1 96.06 22 LEU B N 1
ATOM 734 C CA . LEU B 1 22 ? 0.364 -4.25 -0.733 1 96.06 22 LEU B CA 1
ATOM 735 C C . LEU B 1 22 ? 1.01 -3.488 -1.885 1 96.06 22 LEU B C 1
ATOM 737 O O . LEU B 1 22 ? 0.312 -2.967 -2.758 1 96.06 22 LEU B O 1
ATOM 741 N N . VAL B 1 23 ? 2.297 -3.387 -1.833 1 95.44 23 VAL B N 1
ATOM 742 C CA . VAL B 1 23 ? 3.039 -2.869 -2.979 1 95.44 23 VAL B CA 1
ATOM 743 C C . VAL B 1 23 ? 3.631 -4.027 -3.775 1 95.44 23 VAL B C 1
ATOM 745 O O . VAL B 1 23 ? 4.395 -4.832 -3.238 1 95.44 23 VAL B O 1
ATOM 748 N N . VAL B 1 24 ? 3.309 -4.059 -5.113 1 95.56 24 VAL B N 1
ATOM 749 C CA . VAL B 1 24 ? 3.748 -5.188 -5.926 1 95.56 24 VAL B CA 1
ATOM 750 C C . VAL B 1 24 ? 4.281 -4.684 -7.262 1 95.56 24 VAL B C 1
ATOM 752 O O . VAL B 1 24 ? 3.934 -3.586 -7.703 1 95.56 24 VAL B O 1
ATOM 755 N N . CYS B 1 25 ? 5.082 -5.574 -7.836 1 95 25 CYS B N 1
ATOM 756 C CA . CYS B 1 25 ? 5.504 -5.301 -9.211 1 95 25 CYS B CA 1
ATOM 757 C C . CYS B 1 25 ? 4.332 -5.434 -10.172 1 95 25 CYS B C 1
ATOM 759 O O . CYS B 1 25 ? 3.516 -6.348 -10.047 1 95 25 CYS B O 1
ATOM 761 N N . LYS B 1 26 ? 4.328 -4.484 -11.156 1 94.94 26 LYS B N 1
ATOM 762 C CA . LYS B 1 26 ? 3.279 -4.516 -12.172 1 94.94 26 LYS B CA 1
ATOM 763 C C . LYS B 1 26 ? 3.252 -5.859 -12.898 1 94.94 26 LYS B C 1
ATOM 765 O O . LYS B 1 26 ? 2.191 -6.324 -13.32 1 94.94 26 LYS B O 1
ATOM 770 N N . GLU B 1 27 ? 4.289 -6.562 -13 1 95.62 27 GLU B N 1
ATOM 771 C CA . GLU B 1 27 ? 4.434 -7.816 -13.727 1 95.62 27 GLU B CA 1
ATOM 772 C C . GLU B 1 27 ? 3.641 -8.938 -13.062 1 95.62 27 GLU B C 1
ATOM 774 O O . GLU B 1 27 ? 3.328 -9.945 -13.695 1 95.62 27 GLU B O 1
ATOM 779 N N . GLU B 1 28 ? 3.307 -8.703 -11.82 1 95.81 28 GLU B N 1
ATOM 780 C CA . GLU B 1 28 ? 2.51 -9.719 -11.133 1 95.81 28 GLU B CA 1
ATOM 781 C C . GLU B 1 28 ? 1.135 -9.867 -11.781 1 95.81 28 GLU B C 1
ATOM 783 O O . GLU B 1 28 ? 0.479 -10.898 -11.625 1 95.81 28 GLU B O 1
ATOM 788 N N . GLY B 1 29 ? 0.657 -8.812 -12.383 1 96 29 GLY B N 1
ATOM 789 C CA . GLY B 1 29 ? -0.584 -8.875 -13.141 1 96 29 GLY B CA 1
ATOM 790 C C . GLY B 1 29 ? -1.811 -9.016 -12.258 1 96 29 GLY B C 1
ATOM 791 O O . GLY B 1 29 ? -2.803 -9.625 -12.664 1 96 29 GLY B O 1
ATOM 792 N N . ILE B 1 30 ? -1.768 -8.578 -11.117 1 97.25 30 ILE B N 1
ATOM 793 C CA . ILE B 1 30 ? -2.881 -8.672 -10.18 1 97.25 30 ILE B CA 1
ATOM 794 C C . ILE B 1 30 ? -3.926 -7.609 -10.508 1 97.25 30 ILE B C 1
ATOM 796 O O . ILE B 1 30 ? -3.584 -6.453 -10.773 1 97.25 30 ILE B O 1
ATOM 800 N N . GLU B 1 31 ? -5.176 -8.047 -10.484 1 97.75 31 GLU B N 1
ATOM 801 C CA . GLU B 1 31 ? -6.281 -7.152 -10.812 1 97.75 31 GLU B CA 1
ATOM 802 C C . GLU B 1 31 ? -7.277 -7.051 -9.664 1 97.75 31 GLU B C 1
ATOM 804 O O . GLU B 1 31 ? -7.312 -7.918 -8.789 1 97.75 31 GLU B O 1
ATOM 809 N N . GLN B 1 32 ? -8 -5.898 -9.711 1 98 32 GLN B N 1
ATOM 810 C CA . GLN B 1 32 ? -9.086 -5.742 -8.75 1 98 32 GLN B CA 1
ATOM 811 C C . GLN B 1 32 ? -10.039 -6.934 -8.789 1 98 32 GLN B C 1
ATOM 813 O O . GLN B 1 32 ? -10.406 -7.402 -9.867 1 98 32 GLN B O 1
ATOM 818 N N . GLY B 1 33 ? -10.391 -7.383 -7.656 1 98.06 33 GLY B N 1
ATOM 819 C CA . GLY B 1 33 ? -11.312 -8.5 -7.551 1 98.06 33 GLY B CA 1
ATOM 820 C C . GLY B 1 33 ? -10.609 -9.836 -7.379 1 98.06 33 GLY B C 1
ATOM 821 O O . GLY B 1 33 ? -11.234 -10.82 -6.973 1 98.06 33 GLY B O 1
ATOM 822 N N . ASP B 1 34 ? -9.375 -9.961 -7.691 1 98.12 34 ASP B N 1
ATOM 823 C CA . ASP B 1 34 ? -8.617 -11.195 -7.52 1 98.12 34 ASP B CA 1
ATOM 824 C C . ASP B 1 34 ? -8.484 -11.555 -6.039 1 98.12 34 ASP B C 1
ATOM 826 O O . ASP B 1 34 ? -8.547 -10.68 -5.176 1 98.12 34 ASP B O 1
ATOM 830 N N . CYS B 1 35 ? -8.422 -12.82 -5.801 1 98.19 35 CYS B N 1
ATOM 831 C CA . CYS B 1 35 ? -7.965 -13.328 -4.516 1 98.19 35 CYS B CA 1
ATOM 832 C C . CYS B 1 35 ? -6.516 -13.797 -4.594 1 98.19 35 CYS B C 1
ATOM 834 O O . CYS B 1 35 ? -6.141 -14.516 -5.527 1 98.19 35 CYS B O 1
ATOM 836 N N . VAL B 1 36 ? -5.707 -13.398 -3.631 1 97.94 36 VAL B N 1
ATOM 837 C CA . VAL B 1 36 ? -4.277 -13.688 -3.643 1 97.94 36 VAL B CA 1
ATOM 838 C C . VAL B 1 36 ? -3.885 -14.398 -2.35 1 97.94 36 VAL B C 1
ATOM 840 O O . VAL B 1 36 ? -4.266 -13.969 -1.258 1 97.94 36 VAL B O 1
ATOM 843 N N . SER B 1 37 ? -3.229 -15.414 -2.52 1 97.69 37 SER B N 1
ATOM 844 C CA . SER B 1 37 ? -2.645 -16.094 -1.367 1 97.69 37 SER B CA 1
ATOM 845 C C . SER B 1 37 ? -1.288 -15.5 -1.005 1 97.69 37 SER B C 1
ATOM 847 O O . SER B 1 37 ? -0.371 -15.484 -1.828 1 97.69 37 SER B O 1
ATOM 849 N N . LEU B 1 38 ? -1.135 -14.992 0.177 1 97.38 38 LEU B N 1
ATOM 850 C CA . LEU B 1 38 ? 0.138 -14.5 0.694 1 97.38 38 LEU B CA 1
ATOM 851 C C . LEU B 1 38 ? 0.857 -15.586 1.485 1 97.38 38 LEU B C 1
ATOM 853 O O . LEU B 1 38 ? 0.251 -16.25 2.33 1 97.38 38 LEU B O 1
ATOM 857 N N . ARG B 1 39 ? 1.969 -15.664 1.204 1 96.31 39 ARG B N 1
ATOM 858 C CA . ARG B 1 39 ? 2.811 -16.625 1.908 1 96.31 39 ARG B CA 1
ATOM 859 C C . ARG B 1 39 ? 3.957 -15.922 2.629 1 96.31 39 ARG B C 1
ATOM 861 O O . ARG B 1 39 ? 4.547 -14.984 2.098 1 96.31 39 ARG B O 1
ATOM 868 N N . LYS B 1 40 ? 4.156 -16.391 3.875 1 95.31 40 LYS B N 1
ATOM 869 C CA . LYS B 1 40 ? 5.246 -15.836 4.668 1 95.31 40 LYS B CA 1
ATOM 870 C C . LYS B 1 40 ? 6.598 -16.375 4.203 1 95.31 40 LYS B C 1
ATOM 872 O O . LYS B 1 40 ? 6.785 -17.594 4.09 1 95.31 40 LYS B O 1
ATOM 877 N N . LEU B 1 41 ? 7.496 -15.391 3.869 1 92.38 41 LEU B N 1
ATOM 878 C CA . LEU B 1 41 ? 8.836 -15.773 3.434 1 92.38 41 LEU B CA 1
ATOM 879 C C . LEU B 1 41 ? 9.508 -16.672 4.473 1 92.38 41 LEU B C 1
ATOM 881 O O . LEU B 1 41 ? 9.531 -16.344 5.66 1 92.38 41 LEU B O 1
ATOM 885 N N . GLY B 1 42 ? 10.055 -17.797 4.004 1 89.25 42 GLY B N 1
ATOM 886 C CA . GLY B 1 42 ? 10.789 -18.703 4.867 1 89.25 42 GLY B CA 1
ATOM 887 C C . GLY B 1 42 ? 9.891 -19.688 5.598 1 89.25 42 GLY B C 1
ATOM 888 O O . GLY B 1 42 ? 10.375 -20.547 6.328 1 89.25 42 GLY B O 1
ATOM 889 N N . LYS B 1 43 ? 8.695 -19.516 5.605 1 86.38 43 LYS B N 1
ATOM 890 C CA . LYS B 1 43 ? 7.73 -20.406 6.238 1 86.38 43 LYS B CA 1
ATOM 891 C C . LYS B 1 43 ? 6.715 -20.938 5.227 1 86.38 43 LYS B C 1
ATOM 893 O O . LYS B 1 43 ? 5.672 -20.312 5.012 1 86.38 43 LYS B O 1
ATOM 898 N N . THR B 1 44 ? 6.719 -22.062 4.844 1 80.75 44 THR B N 1
ATOM 899 C CA . THR B 1 44 ? 5.91 -22.609 3.754 1 80.75 44 THR B CA 1
ATOM 900 C C . THR B 1 44 ? 4.5 -22.922 4.234 1 80.75 44 THR B C 1
ATOM 902 O O . THR B 1 44 ? 3.551 -22.906 3.443 1 80.75 44 THR B O 1
ATOM 905 N N . ASN B 1 45 ? 4.312 -23.062 5.348 1 88.5 45 ASN B N 1
ATOM 906 C CA . ASN B 1 45 ? 3.004 -23.516 5.812 1 88.5 45 ASN B CA 1
ATOM 907 C C . ASN B 1 45 ? 2.168 -22.375 6.355 1 88.5 45 ASN B C 1
ATOM 909 O O . ASN B 1 45 ? 1.054 -22.578 6.84 1 88.5 45 ASN B O 1
ATOM 913 N N . ILE B 1 46 ? 2.592 -21.266 6.27 1 92.38 46 ILE B N 1
ATOM 914 C CA . ILE B 1 46 ? 1.845 -20.141 6.805 1 92.38 46 ILE B CA 1
ATOM 915 C C . ILE B 1 46 ? 1.374 -19.25 5.66 1 92.38 46 ILE B C 1
ATOM 917 O O . ILE B 1 46 ? 2.189 -18.703 4.906 1 92.38 46 ILE B O 1
ATOM 921 N N . SER B 1 47 ? 0.099 -19.172 5.598 1 95.44 47 SER B N 1
ATOM 922 C CA . SER B 1 47 ? -0.468 -18.375 4.516 1 95.44 47 SER B CA 1
ATOM 923 C C . SER B 1 47 ? -1.754 -17.672 4.949 1 95.44 47 SER B C 1
ATOM 925 O O . SER B 1 47 ? -2.342 -18.031 5.973 1 95.44 47 SER B O 1
ATOM 927 N N . CYS B 1 48 ? -2.098 -16.688 4.242 1 97.06 48 CYS B N 1
ATOM 928 C CA . CYS B 1 48 ? -3.35 -15.953 4.367 1 97.06 48 CYS B CA 1
ATOM 929 C C . CYS B 1 48 ? -3.859 -15.516 2.998 1 97.06 48 CYS B C 1
ATOM 931 O O . CYS B 1 48 ? -3.072 -15.305 2.076 1 97.06 48 CYS B O 1
ATOM 933 N N . VAL B 1 49 ? -5.223 -15.445 2.85 1 98.06 49 VAL B N 1
ATOM 934 C CA . VAL B 1 49 ? -5.805 -15.047 1.571 1 98.06 49 VAL B CA 1
ATOM 935 C C . VAL B 1 49 ? -6.434 -13.664 1.695 1 98.06 49 VAL B C 1
ATOM 937 O O . VAL B 1 49 ? -7.121 -13.367 2.678 1 98.06 49 VAL B O 1
ATOM 940 N N . VAL B 1 50 ? -6.121 -12.898 0.689 1 98.31 50 VAL B N 1
ATOM 941 C CA . VAL B 1 50 ? -6.668 -11.547 0.673 1 98.31 50 VAL B CA 1
ATOM 942 C C . VAL B 1 50 ? -7.422 -11.312 -0.633 1 98.31 50 VAL B C 1
ATOM 944 O O . VAL B 1 50 ? -7.105 -11.914 -1.659 1 98.31 50 VAL B O 1
ATOM 947 N N . LYS B 1 51 ? -8.516 -10.516 -0.568 1 98.69 51 LYS B N 1
ATOM 948 C CA . LYS B 1 51 ? -9.203 -9.977 -1.737 1 98.69 51 LYS B CA 1
ATOM 949 C C . LYS B 1 51 ? -8.641 -8.617 -2.131 1 98.69 51 LYS B C 1
ATOM 951 O O . LYS B 1 51 ? -8.414 -7.762 -1.272 1 98.69 51 LYS B O 1
ATOM 956 N N . VAL B 1 52 ? -8.344 -8.445 -3.412 1 98.56 52 VAL B N 1
ATOM 957 C CA . VAL B 1 52 ? -7.875 -7.168 -3.939 1 98.56 52 VAL B CA 1
ATOM 958 C C . VAL B 1 52 ? -9.062 -6.238 -4.188 1 98.56 52 VAL B C 1
ATOM 960 O O . VAL B 1 52 ? -9.867 -6.48 -5.09 1 98.56 52 VAL B O 1
ATOM 963 N N . GLU B 1 53 ? -9.141 -5.172 -3.395 1 98.56 53 GLU B N 1
ATOM 964 C CA . GLU B 1 53 ? -10.266 -4.254 -3.467 1 98.56 53 GLU B CA 1
ATOM 965 C C . GLU B 1 53 ? -10.047 -3.184 -4.531 1 98.56 53 GLU B C 1
ATOM 967 O O . GLU B 1 53 ? -11 -2.707 -5.152 1 98.56 53 GLU B O 1
ATOM 972 N N . TYR B 1 54 ? -8.875 -2.801 -4.785 1 98.5 54 TYR B N 1
ATOM 973 C CA . TYR B 1 54 ? -8.508 -1.864 -5.84 1 98.5 54 TYR B CA 1
ATOM 974 C C . TYR B 1 54 ? -7.023 -1.966 -6.168 1 98.5 54 TYR B C 1
ATOM 976 O O . TYR B 1 54 ? -6.246 -2.52 -5.387 1 98.5 54 TYR B O 1
ATOM 984 N N . VAL B 1 55 ? -6.656 -1.485 -7.281 1 97.62 55 VAL B N 1
ATOM 985 C CA . VAL B 1 55 ? -5.285 -1.404 -7.777 1 97.62 55 VAL B CA 1
ATOM 986 C C . VAL B 1 55 ? -4.969 0.032 -8.188 1 97.62 55 VAL B C 1
ATOM 988 O O . VAL B 1 55 ? -5.699 0.634 -8.977 1 97.62 55 VAL B O 1
ATOM 991 N N . ASP B 1 56 ? -3.898 0.537 -7.656 1 96.81 56 ASP B N 1
ATOM 992 C CA . ASP B 1 56 ? -3.445 1.883 -7.992 1 96.81 56 ASP B CA 1
ATOM 993 C C . ASP B 1 56 ? -2.014 1.861 -8.523 1 96.81 56 ASP B C 1
ATOM 995 O O . ASP B 1 56 ? -1.06 1.747 -7.754 1 96.81 56 ASP B O 1
ATOM 999 N N . CYS B 1 57 ? -1.861 2.15 -9.836 1 94.75 57 CYS B N 1
ATOM 1000 C CA . CYS B 1 57 ? -0.552 2.141 -10.484 1 94.75 57 CYS B CA 1
ATOM 1001 C C . CYS B 1 57 ? -0.131 3.547 -10.891 1 94.75 57 CYS B C 1
ATOM 1003 O O . CYS B 1 57 ? 0.901 3.73 -11.531 1 94.75 57 CYS B O 1
ATOM 1005 N N . GLU B 1 58 ? -0.912 4.367 -10.555 1 86 58 GLU B N 1
ATOM 1006 C CA . GLU B 1 58 ? -0.679 5.734 -11 1 86 58 GLU B CA 1
ATOM 1007 C C . GLU B 1 58 ? -0.137 6.602 -9.867 1 86 58 GLU B C 1
ATOM 1009 O O . GLU B 1 58 ? 0.216 7.762 -10.078 1 86 58 GLU B O 1
ATOM 1014 N N . GLY B 1 59 ? -0.057 6.129 -8.734 1 71.56 59 GLY B N 1
ATOM 1015 C CA . GLY B 1 59 ? 0.176 6.941 -7.551 1 71.56 59 GLY B CA 1
ATOM 1016 C C . GLY B 1 59 ? 1.56 7.562 -7.516 1 71.56 59 GLY B C 1
ATOM 1017 O O . GLY B 1 59 ? 2.482 7.074 -8.172 1 71.56 59 GLY B O 1
ATOM 1018 N N . SER B 1 60 ? 1.483 8.625 -6.781 1 67.75 60 SER B N 1
ATOM 1019 C CA . SER B 1 60 ? 2.721 9.344 -6.492 1 67.75 60 SER B CA 1
ATOM 1020 C C . SER B 1 60 ? 3.461 8.719 -5.312 1 67.75 60 SER B C 1
ATOM 1022 O O . SER B 1 60 ? 2.836 8.266 -4.352 1 67.75 60 SER B O 1
ATOM 1024 N N . GLY B 1 61 ? 4.715 8.312 -5.477 1 80.88 61 GLY B N 1
ATOM 1025 C CA . GLY B 1 61 ? 5.535 7.887 -4.355 1 80.88 61 GLY B CA 1
ATOM 1026 C C . GLY B 1 61 ? 6.066 6.473 -4.508 1 80.88 61 GLY B C 1
ATOM 1027 O O . GLY B 1 61 ? 6.938 6.047 -3.748 1 80.88 61 GLY B O 1
ATOM 1028 N N . VAL B 1 62 ? 5.371 5.801 -5.395 1 87 62 VAL B N 1
ATOM 1029 C CA . VAL B 1 62 ? 5.934 4.477 -5.641 1 87 62 VAL B CA 1
ATOM 1030 C C . VAL B 1 62 ? 6.629 4.457 -7 1 87 62 VAL B C 1
ATOM 1032 O O . VAL B 1 62 ? 6.309 5.258 -7.879 1 87 62 VAL B O 1
ATOM 1035 N N . ASP B 1 63 ? 7.52 3.59 -7.133 1 89.06 63 ASP B N 1
ATOM 1036 C CA . ASP B 1 63 ? 8.234 3.414 -8.391 1 89.06 63 ASP B CA 1
ATOM 1037 C C . ASP B 1 63 ? 7.277 3.074 -9.531 1 89.06 63 ASP B C 1
ATOM 1039 O O . ASP B 1 63 ? 6.234 2.457 -9.305 1 89.06 63 ASP B O 1
ATOM 1043 N N . GLU B 1 64 ? 7.648 3.51 -10.727 1 90.69 64 GLU B N 1
ATOM 1044 C CA . GLU B 1 64 ? 6.789 3.377 -11.891 1 90.69 64 GLU B CA 1
ATOM 1045 C C . GLU B 1 64 ? 6.535 1.909 -12.227 1 90.69 64 GLU B C 1
ATOM 1047 O O . GLU B 1 64 ? 5.586 1.585 -12.945 1 90.69 64 GLU B O 1
ATOM 1052 N N . ASN B 1 65 ? 7.297 1.037 -11.711 1 93.81 65 ASN B N 1
ATOM 1053 C CA . ASN B 1 65 ? 7.16 -0.384 -12.008 1 93.81 65 ASN B CA 1
ATOM 1054 C C . ASN B 1 65 ? 6.352 -1.108 -10.938 1 93.81 65 ASN B C 1
ATOM 1056 O O . ASN B 1 65 ? 6.188 -2.328 -10.992 1 93.81 65 ASN B O 1
ATOM 1060 N N . TYR B 1 66 ? 5.805 -0.313 -10.047 1 94.38 66 TYR B N 1
ATOM 1061 C CA . TYR B 1 66 ? 5.094 -0.914 -8.922 1 94.38 66 TYR B CA 1
ATOM 1062 C C . TYR B 1 66 ? 3.684 -0.35 -8.805 1 94.38 66 TYR B C 1
ATOM 1064 O O . TYR B 1 66 ? 3.4 0.74 -9.312 1 94.38 66 TYR B O 1
ATOM 1072 N N . CYS B 1 67 ? 2.779 -1.116 -8.227 1 96.44 67 CYS B N 1
ATOM 1073 C CA . CYS B 1 67 ? 1.415 -0.708 -7.914 1 96.44 67 CYS B CA 1
ATOM 1074 C C . CYS B 1 67 ? 1.112 -0.895 -6.434 1 96.44 67 CYS B C 1
ATOM 1076 O O . CYS B 1 67 ? 1.686 -1.771 -5.785 1 96.44 67 CYS B O 1
ATOM 1078 N N . ILE B 1 68 ? 0.252 -0.055 -5.902 1 97.06 68 ILE B N 1
ATOM 1079 C CA . ILE B 1 68 ? -0.309 -0.246 -4.57 1 97.06 68 ILE B CA 1
ATOM 1080 C C . ILE B 1 68 ? -1.664 -0.941 -4.676 1 97.06 68 ILE B C 1
ATOM 1082 O O . ILE B 1 68 ? -2.541 -0.497 -5.422 1 97.06 68 ILE B O 1
ATOM 1086 N N . LEU B 1 69 ? -1.848 -2.018 -4.004 1 97.5 69 LEU B N 1
ATOM 1087 C CA . LEU B 1 69 ? -3.1 -2.76 -3.91 1 97.5 69 LEU B CA 1
ATOM 1088 C C . LEU B 1 69 ? -3.807 -2.467 -2.59 1 97.5 69 LEU B C 1
ATOM 1090 O O . LEU B 1 69 ? -3.182 -2.482 -1.528 1 97.5 69 LEU B O 1
ATOM 1094 N N . GLY B 1 70 ? -5.051 -2.133 -2.658 1 98 70 GLY B N 1
ATOM 1095 C CA . GLY B 1 70 ? -5.902 -2.27 -1.485 1 98 70 GLY B CA 1
ATOM 1096 C C . GLY B 1 70 ? -6.387 -3.689 -1.263 1 98 70 GLY B C 1
ATOM 1097 O O . GLY B 1 70 ? -6.996 -4.289 -2.152 1 98 70 GLY B O 1
ATOM 1098 N N . VAL B 1 71 ? -6.148 -4.188 -0.097 1 98.25 71 VAL B N 1
ATOM 1099 C CA . VAL B 1 71 ? -6.465 -5.594 0.111 1 98.25 71 VAL B CA 1
ATOM 1100 C C . VAL B 1 71 ? -7.207 -5.77 1.434 1 98.25 71 VAL B C 1
ATOM 1102 O O . VAL B 1 71 ? -7.109 -4.918 2.322 1 98.25 71 VAL B O 1
ATOM 1105 N N . LYS B 1 72 ? -7.938 -6.785 1.51 1 97.75 72 LYS B N 1
ATOM 1106 C CA . LYS B 1 72 ? -8.633 -7.203 2.725 1 97.75 72 LYS B CA 1
ATOM 1107 C C . LYS B 1 72 ? -8.586 -8.719 2.893 1 97.75 72 LYS B C 1
ATOM 1109 O O . LYS B 1 72 ? -8.789 -9.461 1.932 1 97.75 72 LYS B O 1
ATOM 1114 N N . ARG B 1 73 ? -8.211 -9.062 4.129 1 97.81 73 ARG B N 1
ATOM 1115 C CA . ARG B 1 73 ? -8.211 -10.5 4.41 1 97.81 73 ARG B CA 1
ATOM 1116 C C . ARG B 1 73 ? -9.609 -11.086 4.266 1 97.81 73 ARG B C 1
ATOM 1118 O O . ARG B 1 73 ? -10.586 -10.484 4.707 1 97.81 73 ARG B O 1
ATOM 1125 N N . ILE B 1 74 ? -9.703 -12.234 3.74 1 96.31 74 ILE B N 1
ATOM 1126 C CA . ILE B 1 74 ? -10.992 -12.906 3.594 1 96.31 74 ILE B CA 1
ATOM 1127 C C . ILE B 1 74 ? -10.961 -14.25 4.32 1 96.31 74 ILE B C 1
ATOM 1129 O O . ILE B 1 74 ? -9.891 -14.828 4.523 1 96.31 74 ILE B O 1
#

Radius of gyration: 15.28 Å; Cα contacts (8 Å, |Δi|>4): 318; chains: 2; bounding box: 28×50×28 Å

Secondary structure (DSSP, 8-state):
-EEEEE-HHHHHHHHTTS--EEEEEGGG---TT-EEEEEETT-TT-EEEEEEEEEE-S-SSB-TTEEEEEEEE-/-EEEEE-HHHHHHHHTTS--EEEEEGGG---TT-EEEEEETT-TT-EEEEEEEEEESS-TTB-TTEEEEEEEE-

Solvent-accessible surface area (backbone atoms only — not comparable to full-atom values): 8263 Å² total; per-residue (Å²): 130,50,72,44,78,34,55,53,71,60,38,52,32,37,72,69,62,63,43,50,66,46,67,40,55,56,84,72,65,80,51,61,70,39,54,35,37,39,28,32,56,98,37,91,85,43,69,45,45,28,37,27,74,26,71,42,66,76,60,75,65,46,51,88,62,34,26,44,29,34,41,41,73,106,130,50,71,45,78,33,55,53,72,59,38,53,33,37,71,70,62,65,43,50,66,46,65,41,56,56,85,72,67,80,51,61,70,39,55,36,37,39,29,32,55,96,37,88,86,44,69,48,42,28,37,27,74,27,71,42,64,75,57,75,67,46,52,89,63,33,28,43,30,33,40,43,72,106

Organism: NCBI:txid445974